Protein AF-A0A7C7FRT9-F1 (afdb_monomer)

Foldseek 3Di:
DPPVVVVVVLVVLVVLQVDQDDALVSLLVVLVLLVVLQVVDPVSVVVLCVVVVDDPVCCVVLSVPLLSSLVSLVSCVVDPVSLVVSCVVSVHDSCRSVSSSVNTPNPPPPD

Mean predicted aligned error: 8.31 Å

Structure (mmCIF, N/CA/C/O backbone):
data_AF-A0A7C7FRT9-F1
#
_entry.id   AF-A0A7C7FRT9-F1
#
loop_
_atom_site.group_PDB
_atom_site.id
_atom_site.type_symbol
_atom_site.label_atom_id
_atom_site.label_alt_id
_atom_site.label_comp_id
_atom_site.label_asym_id
_atom_site.label_entity_id
_atom_site.label_seq_id
_atom_site.pdbx_PDB_ins_code
_atom_site.Cartn_x
_atom_site.Cartn_y
_atom_site.Cartn_z
_atom_site.occupancy
_atom_site.B_iso_or_equiv
_atom_site.auth_seq_id
_atom_site.auth_comp_id
_atom_site.auth_asym_id
_atom_site.auth_atom_id
_atom_site.pdbx_PDB_model_num
ATOM 1 N N . MET A 1 1 ? 5.179 -11.745 23.164 1.00 42.16 1 MET A N 1
ATOM 2 C CA . MET A 1 1 ? 6.467 -11.043 22.959 1.00 42.16 1 MET A CA 1
ATOM 3 C C . MET A 1 1 ? 6.534 -10.299 21.618 1.00 42.16 1 MET A C 1
ATOM 5 O O . MET A 1 1 ? 7.332 -9.384 21.531 1.00 42.16 1 MET A O 1
ATOM 9 N N . LEU A 1 2 ? 5.673 -10.601 20.626 1.00 40.72 2 LEU A N 1
ATOM 10 C CA . LEU A 1 2 ? 5.608 -9.879 19.337 1.00 40.72 2 LEU A CA 1
ATOM 11 C C . LEU A 1 2 ? 4.631 -8.679 19.267 1.00 40.72 2 LEU A C 1
ATOM 13 O O . LEU A 1 2 ? 4.774 -7.878 18.356 1.00 40.72 2 LEU A O 1
ATOM 17 N N . CYS A 1 3 ? 3.695 -8.487 20.210 1.00 40.06 3 CYS A N 1
ATOM 18 C CA . CYS A 1 3 ? 2.806 -7.305 20.181 1.00 40.06 3 CYS A CA 1
ATOM 19 C C . CYS A 1 3 ? 3.519 -5.985 20.526 1.00 40.06 3 CYS A C 1
ATOM 21 O O . CYS A 1 3 ? 3.224 -4.963 19.928 1.00 40.06 3 CYS A O 1
ATOM 23 N N . LEU A 1 4 ? 4.514 -6.013 21.421 1.00 35.25 4 LEU A N 1
ATOM 24 C CA . LEU A 1 4 ? 5.156 -4.803 21.961 1.00 35.25 4 LEU A CA 1
ATOM 25 C C . LEU A 1 4 ? 6.032 -4.026 20.959 1.00 35.25 4 LEU A C 1
ATOM 27 O O . LEU A 1 4 ? 6.441 -2.907 21.257 1.00 35.25 4 LEU A O 1
ATOM 31 N N . GLN A 1 5 ? 6.344 -4.595 19.789 1.00 47.81 5 GLN A N 1
ATOM 32 C CA . GLN A 1 5 ? 7.060 -3.876 18.727 1.00 47.81 5 GLN A CA 1
ATOM 33 C C . GLN A 1 5 ? 6.124 -3.074 17.812 1.00 47.81 5 GLN A C 1
ATOM 35 O O . GLN A 1 5 ? 6.575 -2.090 17.230 1.00 47.81 5 GLN A O 1
ATOM 40 N N . LEU A 1 6 ? 4.840 -3.443 17.726 1.00 48.19 6 LEU A N 1
ATOM 41 C CA . LEU A 1 6 ? 3.842 -2.715 16.935 1.00 48.19 6 LEU A CA 1
ATOM 42 C C . LEU A 1 6 ? 3.430 -1.408 17.630 1.00 48.19 6 LEU A C 1
ATOM 44 O O . LEU A 1 6 ? 3.418 -0.365 16.983 1.00 48.19 6 LEU A O 1
ATOM 48 N N . ASP A 1 7 ? 3.265 -1.417 18.960 1.00 49.03 7 ASP A N 1
ATOM 49 C CA . ASP A 1 7 ? 2.915 -0.218 19.744 1.00 49.03 7 ASP A CA 1
ATOM 50 C C . ASP A 1 7 ? 3.959 0.913 19.622 1.00 49.03 7 ASP A C 1
ATOM 52 O O . ASP A 1 7 ? 3.624 2.101 19.596 1.00 49.03 7 ASP A O 1
ATOM 56 N N . PHE A 1 8 ? 5.248 0.558 19.534 1.00 49.25 8 PHE A N 1
ATOM 57 C CA . PHE A 1 8 ? 6.336 1.537 19.428 1.00 49.25 8 PHE A CA 1
ATOM 58 C C . PHE A 1 8 ? 6.363 2.230 18.059 1.00 49.25 8 PHE A C 1
ATOM 60 O O . PHE A 1 8 ? 6.662 3.421 17.976 1.00 49.25 8 PHE A O 1
ATOM 67 N N . PHE A 1 9 ? 6.007 1.508 16.994 1.00 52.22 9 PHE A N 1
ATOM 68 C CA . PHE A 1 9 ? 5.828 2.097 15.668 1.00 52.22 9 PHE A CA 1
ATOM 69 C C . PHE A 1 9 ? 4.543 2.934 15.609 1.00 52.22 9 PHE A C 1
ATOM 71 O O . PHE A 1 9 ? 4.581 4.054 15.106 1.00 52.22 9 PHE A O 1
ATOM 78 N N . GLN A 1 10 ? 3.449 2.481 16.232 1.00 54.41 10 GLN A N 1
ATOM 79 C CA . GLN A 1 10 ? 2.177 3.217 16.320 1.00 54.41 10 GLN A CA 1
ATOM 80 C C . GLN A 1 10 ? 2.323 4.614 16.952 1.00 54.41 10 GLN A C 1
ATOM 82 O O . GLN A 1 10 ? 1.711 5.581 16.493 1.00 54.41 10 GLN A O 1
ATOM 87 N N . GLY A 1 11 ? 3.194 4.757 17.958 1.00 46.94 11 GLY A N 1
ATOM 88 C CA . GLY A 1 11 ? 3.517 6.056 18.565 1.00 46.94 11 GLY A CA 1
ATOM 89 C C . GLY A 1 11 ? 4.268 7.028 17.640 1.00 46.94 11 GLY A C 1
ATOM 90 O O . GLY A 1 11 ? 4.176 8.244 17.819 1.00 46.94 11 GLY A O 1
ATOM 91 N N . LEU A 1 12 ? 4.988 6.514 16.639 1.00 52.62 12 LEU A N 1
ATOM 92 C CA . LEU A 1 12 ? 5.672 7.299 15.605 1.00 52.62 12 LEU A CA 1
ATOM 93 C C . LEU A 1 12 ? 4.710 7.633 14.447 1.00 52.62 12 LEU A C 1
ATOM 95 O O . LEU A 1 12 ? 4.707 8.768 13.969 1.00 52.62 12 LEU A O 1
ATOM 99 N N . ILE A 1 13 ? 3.818 6.696 14.107 1.00 51.72 13 ILE A N 1
ATOM 100 C CA . ILE A 1 13 ? 2.728 6.839 13.125 1.00 51.72 13 ILE A CA 1
ATOM 101 C C . ILE A 1 13 ? 1.780 7.986 13.521 1.00 51.72 13 ILE A C 1
ATOM 103 O O . ILE A 1 13 ? 1.534 8.882 12.717 1.00 51.72 13 ILE A O 1
ATOM 107 N N . SER A 1 14 ? 1.361 8.067 14.792 1.00 48.59 14 SER A N 1
ATOM 108 C CA . SER A 1 14 ? 0.459 9.124 15.303 1.00 48.59 14 SER A CA 1
ATOM 109 C C . SER A 1 14 ? 1.003 10.561 15.146 1.00 48.59 14 SER A C 1
ATOM 111 O O . SER A 1 14 ? 0.244 11.531 15.171 1.00 48.59 14 SER A O 1
ATOM 113 N N . ARG A 1 15 ? 2.320 10.729 14.946 1.00 52.22 15 ARG A N 1
ATOM 114 C CA . ARG A 1 15 ? 2.939 12.033 14.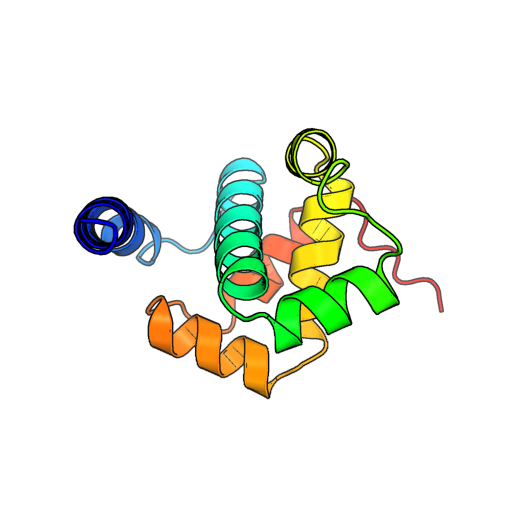649 1.00 52.22 15 ARG A CA 1
ATOM 115 C C . ARG 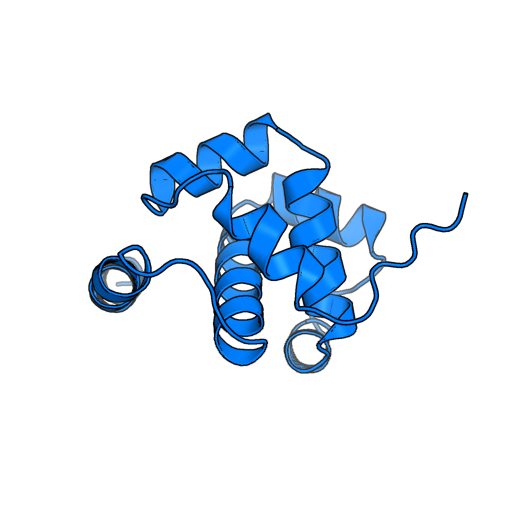A 1 15 ? 2.987 12.373 13.158 1.00 52.22 15 ARG A C 1
ATOM 117 O O . ARG A 1 15 ? 3.042 13.558 12.839 1.00 52.22 15 ARG A O 1
ATOM 124 N N . MET A 1 16 ? 2.968 11.383 12.266 1.00 51.59 16 MET A N 1
ATOM 125 C CA . MET A 1 16 ? 3.016 11.599 10.813 1.00 51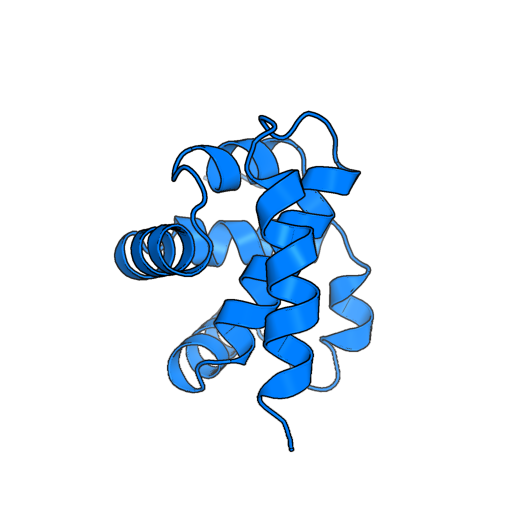.59 16 MET A CA 1
ATOM 126 C C . MET A 1 16 ? 1.618 11.805 10.210 1.00 51.59 16 MET A C 1
ATOM 128 O O . MET A 1 16 ? 1.479 12.574 9.263 1.00 51.59 16 MET A O 1
ATOM 132 N N . THR A 1 17 ? 0.564 11.241 10.813 1.00 56.22 17 THR A N 1
ATOM 133 C CA . THR A 1 17 ? -0.828 11.355 10.322 1.00 56.22 17 THR A CA 1
ATOM 134 C C . THR A 1 17 ? -1.453 12.753 10.443 1.00 56.22 17 THR A C 1
ATOM 136 O O . THR A 1 17 ? -2.535 12.996 9.916 1.00 56.22 17 THR A O 1
ATOM 139 N N . GLN A 1 18 ? -0.780 13.704 11.102 1.00 56.06 18 GLN A N 1
ATOM 140 C CA . GLN A 1 18 ? -1.225 15.103 11.212 1.00 56.06 18 GLN A CA 1
ATOM 141 C C . GLN A 1 18 ? -0.709 16.000 10.066 1.00 56.06 18 GLN A C 1
ATOM 143 O O . GLN A 1 18 ? -1.043 17.185 10.011 1.00 56.06 18 GLN A O 1
ATOM 148 N N . GLY A 1 19 ? 0.116 15.468 9.156 1.00 56.72 19 GLY A N 1
ATOM 149 C CA . GLY A 1 19 ? 0.660 16.194 8.011 1.00 56.72 19 GLY A CA 1
ATOM 150 C C . GLY A 1 19 ? 0.150 15.627 6.691 1.00 56.72 19 GLY A C 1
ATOM 151 O O . GLY A 1 19 ? 0.326 14.452 6.412 1.00 56.72 19 GLY A O 1
ATOM 152 N N . SER A 1 20 ? -0.456 16.473 5.856 1.00 68.62 20 SER A N 1
ATOM 153 C CA . SER A 1 20 ? -0.699 16.155 4.441 1.00 68.62 20 SER A CA 1
ATOM 154 C C . SER A 1 20 ? 0.631 15.757 3.787 1.00 68.62 20 SER A C 1
ATOM 156 O O . SER A 1 20 ? 1.559 16.557 3.889 1.00 68.62 20 SER A O 1
ATOM 158 N N . ILE A 1 21 ? 0.732 14.569 3.171 1.00 80.06 21 ILE A N 1
ATOM 159 C CA . ILE A 1 21 ? 1.959 14.065 2.516 1.00 80.06 21 ILE A CA 1
ATOM 160 C C . ILE A 1 21 ? 2.459 15.110 1.500 1.00 80.06 21 ILE A C 1
ATOM 162 O O . ILE A 1 21 ? 1.718 15.493 0.590 1.00 80.06 21 ILE A O 1
ATOM 166 N N . LYS A 1 22 ? 3.710 15.580 1.630 1.00 81.56 22 LYS A N 1
ATOM 167 C CA . LYS A 1 22 ? 4.258 16.682 0.800 1.00 81.56 22 LYS A CA 1
ATOM 168 C C . LYS A 1 22 ? 5.410 16.293 -0.116 1.00 81.56 22 LYS A C 1
ATOM 170 O O . LYS A 1 22 ? 5.760 17.079 -0.996 1.00 81.56 22 LYS A O 1
ATOM 175 N N . ASN A 1 23 ? 6.042 15.145 0.101 1.00 85.69 23 ASN A N 1
ATOM 176 C CA . ASN A 1 23 ? 7.236 14.727 -0.633 1.00 85.69 23 ASN A CA 1
ATOM 177 C C . ASN A 1 23 ? 7.256 13.208 -0.888 1.00 85.69 23 ASN A C 1
ATOM 179 O O . ASN A 1 23 ? 6.457 12.460 -0.327 1.00 85.69 23 ASN A O 1
ATOM 183 N N . SER A 1 24 ? 8.162 12.769 -1.771 1.00 84.50 24 SER A N 1
ATOM 184 C CA . SER A 1 24 ? 8.336 11.351 -2.130 1.00 84.50 24 SER A CA 1
ATOM 185 C C . SER A 1 24 ? 8.727 10.497 -0.927 1.00 84.50 24 SER A C 1
ATOM 187 O O . SER A 1 24 ? 8.261 9.374 -0.826 1.00 84.50 24 SER A O 1
ATOM 189 N N . ASP A 1 25 ? 9.531 11.016 0.001 1.00 85.69 25 ASP A N 1
ATOM 190 C CA . ASP A 1 25 ? 10.035 10.237 1.139 1.00 85.69 25 ASP A CA 1
ATOM 191 C C . ASP A 1 25 ? 8.900 9.879 2.124 1.00 85.69 25 ASP A C 1
ATOM 193 O O . ASP A 1 25 ? 8.804 8.752 2.615 1.00 85.69 25 ASP A O 1
ATOM 197 N N . GLU A 1 26 ? 7.979 10.816 2.367 1.00 85.62 26 GLU A N 1
ATOM 198 C CA . GLU A 1 26 ? 6.746 10.585 3.132 1.00 85.62 26 GLU A CA 1
ATOM 199 C C . GLU A 1 26 ? 5.807 9.611 2.404 1.00 85.62 26 GLU A C 1
ATOM 201 O O . GLU A 1 26 ? 5.208 8.739 3.032 1.00 85.62 26 GLU A O 1
ATOM 206 N N . ALA A 1 27 ? 5.716 9.710 1.075 1.00 88.44 27 ALA A N 1
ATOM 207 C CA . ALA A 1 27 ? 4.933 8.778 0.268 1.00 88.44 27 ALA A CA 1
ATOM 208 C C . ALA A 1 27 ? 5.515 7.351 0.287 1.00 88.44 27 ALA A C 1
ATOM 210 O O . ALA A 1 27 ? 4.762 6.383 0.374 1.00 88.44 27 ALA A O 1
ATOM 211 N N . GLU A 1 28 ? 6.843 7.217 0.252 1.00 88.25 28 GLU A N 1
ATOM 212 C CA . GLU A 1 28 ? 7.557 5.942 0.397 1.00 88.25 28 GLU A CA 1
ATOM 213 C C . GLU A 1 28 ? 7.300 5.334 1.777 1.00 88.25 28 GLU A C 1
ATOM 215 O O . GLU A 1 28 ? 7.002 4.146 1.887 1.00 88.25 28 GLU A O 1
ATOM 220 N N . THR A 1 29 ? 7.336 6.161 2.823 1.00 87.88 29 THR A N 1
ATOM 221 C CA . THR A 1 29 ? 7.039 5.729 4.194 1.00 87.88 29 THR A CA 1
ATOM 222 C C . THR A 1 29 ? 5.611 5.197 4.309 1.00 87.88 29 THR A C 1
ATOM 224 O O . THR A 1 29 ? 5.416 4.089 4.806 1.00 87.88 29 THR A O 1
ATOM 227 N N . LEU A 1 30 ? 4.622 5.923 3.773 1.00 88.62 30 LEU A N 1
ATOM 228 C CA . LEU A 1 30 ? 3.233 5.462 3.767 1.00 88.62 30 LEU A CA 1
ATOM 229 C C . LEU A 1 30 ? 3.076 4.148 2.987 1.00 88.62 30 LEU A C 1
ATOM 231 O O . LEU A 1 30 ? 2.398 3.232 3.441 1.00 88.62 30 LEU A O 1
ATOM 235 N N . ALA A 1 31 ? 3.728 4.016 1.832 1.00 89.31 31 ALA A N 1
ATOM 236 C CA . ALA A 1 31 ? 3.680 2.784 1.050 1.00 89.31 31 ALA A CA 1
ATOM 237 C C . ALA A 1 31 ? 4.261 1.577 1.810 1.00 89.31 31 ALA A C 1
ATOM 239 O O . ALA A 1 31 ? 3.734 0.470 1.704 1.00 89.31 31 ALA A O 1
ATOM 240 N N . LEU A 1 32 ? 5.310 1.777 2.614 1.00 88.25 32 LEU A N 1
ATOM 241 C CA . LEU A 1 32 ? 5.871 0.734 3.479 1.00 88.25 32 LEU A CA 1
ATOM 242 C C . LEU A 1 32 ? 4.926 0.341 4.624 1.00 88.25 32 LEU A C 1
ATOM 244 O O . LEU A 1 32 ? 4.913 -0.822 5.033 1.00 88.25 32 LEU A O 1
ATOM 248 N N . GLU A 1 33 ? 4.138 1.280 5.145 1.00 88.06 33 GLU A N 1
ATOM 249 C CA . GLU A 1 33 ? 3.097 0.993 6.140 1.00 88.06 33 GLU A CA 1
ATOM 250 C C . GLU A 1 33 ? 1.961 0.172 5.528 1.00 88.06 33 GLU A C 1
ATOM 252 O O . GLU A 1 33 ? 1.568 -0.853 6.086 1.00 88.06 33 GLU A O 1
ATOM 257 N N . VAL A 1 34 ? 1.503 0.558 4.335 1.00 89.88 34 VAL A N 1
ATOM 258 C CA . VAL A 1 34 ? 0.514 -0.211 3.569 1.00 89.88 34 VAL A CA 1
ATOM 259 C C . VAL A 1 34 ? 1.034 -1.614 3.272 1.00 89.88 34 VAL A C 1
ATOM 261 O O . VAL A 1 34 ? 0.310 -2.594 3.431 1.00 89.88 34 VAL A O 1
ATOM 264 N N . LEU A 1 35 ? 2.306 -1.744 2.894 1.00 88.19 35 LEU A N 1
ATOM 265 C CA . LEU A 1 35 ? 2.915 -3.048 2.662 1.00 88.19 35 LEU A CA 1
ATOM 266 C C . LEU A 1 35 ? 2.894 -3.916 3.925 1.00 88.19 35 LEU A C 1
ATOM 268 O O . LEU A 1 35 ? 2.582 -5.100 3.843 1.00 88.19 35 LEU A O 1
ATOM 272 N N . GLN A 1 36 ? 3.204 -3.349 5.091 1.00 87.69 36 GLN A N 1
ATOM 273 C CA . GLN A 1 36 ? 3.116 -4.080 6.357 1.00 87.69 36 GLN A CA 1
ATOM 274 C C . GLN A 1 36 ? 1.688 -4.540 6.651 1.00 87.69 36 GLN A C 1
ATOM 276 O O . GLN A 1 36 ? 1.513 -5.691 7.040 1.00 87.69 36 GLN A O 1
ATOM 281 N N . PHE A 1 37 ? 0.685 -3.694 6.411 1.00 89.19 37 PHE A N 1
ATOM 282 C CA . PHE A 1 37 ? -0.725 -4.064 6.549 1.00 89.19 37 PHE A CA 1
ATOM 283 C C . PHE A 1 37 ? -1.101 -5.244 5.640 1.00 89.19 37 PHE A C 1
ATOM 285 O O . PHE A 1 37 ? -1.706 -6.214 6.090 1.00 89.19 37 PHE A O 1
ATOM 292 N N . VAL A 1 38 ? -0.666 -5.213 4.376 1.00 88.75 38 VAL A N 1
ATOM 293 C CA . VAL A 1 38 ? -0.886 -6.309 3.419 1.00 88.75 38 VAL A CA 1
ATOM 294 C C . VAL A 1 38 ? -0.172 -7.591 3.849 1.00 88.75 38 VAL A C 1
ATOM 296 O O . VAL A 1 38 ? -0.724 -8.676 3.705 1.00 88.75 38 VAL A O 1
ATOM 299 N N . LEU A 1 39 ? 1.048 -7.487 4.380 1.00 87.06 39 LEU A N 1
ATOM 300 C CA . LEU A 1 39 ? 1.833 -8.635 4.843 1.00 87.06 39 LEU A CA 1
ATOM 301 C C . LEU A 1 39 ? 1.362 -9.197 6.190 1.00 87.06 39 LEU A C 1
ATOM 303 O O . LEU A 1 39 ? 1.693 -10.339 6.507 1.00 87.06 39 LEU A O 1
ATOM 307 N N . ALA A 1 40 ? 0.624 -8.418 6.980 1.00 87.31 40 ALA A N 1
ATOM 308 C CA . ALA A 1 40 ? 0.058 -8.854 8.252 1.00 87.31 40 ALA A CA 1
ATOM 309 C C . ALA A 1 40 ? -1.172 -9.762 8.074 1.00 87.31 40 ALA A C 1
ATOM 311 O O . ALA A 1 40 ? -1.485 -10.544 8.971 1.00 87.31 40 ALA A O 1
ATOM 312 N N . ASP A 1 41 ? -1.851 -9.681 6.926 1.00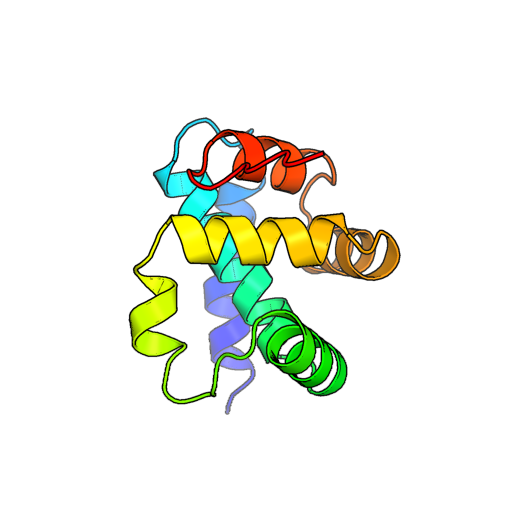 86.94 41 ASP A N 1
ATOM 313 C CA . ASP A 1 41 ? -3.031 -10.479 6.594 1.00 86.94 41 ASP A CA 1
ATOM 314 C C . ASP A 1 41 ? -2.689 -11.498 5.492 1.00 86.94 41 ASP A C 1
ATOM 316 O O . ASP A 1 41 ? -2.435 -11.134 4.345 1.00 86.94 41 ASP A O 1
ATOM 320 N N . GLU A 1 42 ? -2.699 -12.794 5.824 1.00 86.81 42 GLU A N 1
ATOM 321 C CA . GLU A 1 42 ? -2.350 -13.877 4.887 1.00 86.81 42 GLU A CA 1
ATOM 322 C C . GLU A 1 42 ? -3.217 -13.869 3.612 1.00 86.81 42 GLU A C 1
ATOM 324 O O . GLU A 1 42 ? -2.753 -14.252 2.533 1.00 86.81 42 GLU A O 1
ATOM 329 N N . VAL A 1 43 ? -4.467 -13.397 3.702 1.00 89.00 43 VAL A N 1
ATOM 330 C CA . VAL A 1 43 ? -5.379 -13.303 2.555 1.00 89.00 43 VAL A CA 1
ATOM 331 C C . VAL A 1 43 ? -4.964 -12.156 1.637 1.00 89.00 43 VAL A C 1
ATOM 333 O O . VAL A 1 43 ? -4.918 -12.330 0.413 1.00 89.00 43 VAL A O 1
ATOM 336 N N . LEU A 1 44 ? -4.640 -10.991 2.205 1.00 88.38 44 LEU A N 1
ATOM 337 C CA . LEU A 1 44 ? -4.152 -9.846 1.431 1.00 88.38 44 LEU A CA 1
ATOM 338 C C . LEU A 1 44 ? -2.783 -10.134 0.826 1.00 88.38 44 LEU A C 1
ATOM 340 O O . LEU A 1 44 ? -2.591 -9.888 -0.364 1.00 88.38 44 LEU A O 1
ATOM 344 N N . GLN A 1 45 ? -1.876 -10.732 1.597 1.00 88.62 45 GLN A N 1
ATOM 345 C CA . GLN A 1 45 ? -0.568 -11.168 1.127 1.00 88.62 45 GLN A CA 1
ATOM 346 C C . GLN A 1 45 ? -0.697 -12.113 -0.073 1.00 88.62 45 GLN A C 1
ATOM 348 O O . GLN A 1 45 ? -0.073 -11.881 -1.111 1.00 88.62 45 GLN A O 1
ATOM 353 N N . GLY A 1 46 ? -1.540 -13.147 0.032 1.00 88.75 46 GLY A N 1
ATOM 354 C CA . GLY A 1 46 ? -1.771 -14.096 -1.057 1.00 88.75 46 GLY A CA 1
ATOM 355 C C . GLY A 1 46 ? -2.329 -13.430 -2.319 1.00 88.75 46 GLY A C 1
ATOM 356 O O . GLY A 1 46 ? -1.873 -13.721 -3.429 1.00 88.75 46 GLY A O 1
ATOM 357 N N . ARG A 1 47 ? -3.272 -12.489 -2.170 1.00 88.94 47 ARG A N 1
ATOM 358 C CA . ARG A 1 47 ? -3.813 -11.697 -3.291 1.00 88.94 47 ARG A CA 1
ATOM 359 C C . ARG A 1 47 ? -2.747 -10.804 -3.919 1.00 88.94 47 ARG A C 1
ATOM 361 O O . ARG A 1 47 ? -2.613 -10.795 -5.140 1.00 88.94 47 ARG A O 1
ATOM 368 N N . PHE A 1 48 ? -1.977 -10.091 -3.105 1.00 87.25 48 PHE A N 1
ATOM 369 C CA . PHE A 1 48 ? -0.926 -9.195 -3.571 1.00 87.25 48 PHE A CA 1
ATOM 370 C C . PHE A 1 48 ? 0.147 -9.953 -4.355 1.00 87.25 48 PHE A C 1
ATOM 372 O O . PHE A 1 48 ? 0.488 -9.555 -5.467 1.00 87.25 48 PHE A O 1
ATOM 379 N N . MET A 1 49 ? 0.612 -11.096 -3.843 1.00 86.94 49 MET A N 1
ATOM 380 C CA . MET A 1 49 ? 1.559 -11.967 -4.550 1.00 86.94 49 MET A CA 1
ATOM 381 C C . MET A 1 49 ? 0.970 -12.540 -5.845 1.00 86.94 49 MET A C 1
ATOM 383 O O . MET A 1 49 ? 1.675 -12.645 -6.843 1.00 86.94 49 MET A O 1
ATOM 387 N N . SER A 1 50 ? -0.326 -12.866 -5.862 1.00 88.44 50 SER A N 1
ATOM 388 C CA . SER A 1 50 ? -0.999 -13.362 -7.072 1.00 88.44 50 SER A CA 1
ATOM 389 C C . SER A 1 50 ? -1.097 -12.302 -8.174 1.00 88.44 50 SER A C 1
ATOM 391 O O . SER A 1 50 ? -1.055 -12.645 -9.352 1.00 88.44 50 SER A O 1
ATOM 393 N N . ILE A 1 51 ? -1.230 -11.025 -7.804 1.00 84.88 51 ILE A N 1
ATOM 394 C CA . ILE A 1 51 ? -1.339 -9.904 -8.749 1.00 84.88 51 ILE A CA 1
ATOM 395 C C . ILE A 1 51 ? 0.044 -9.437 -9.215 1.00 84.88 51 ILE A C 1
ATOM 397 O O . ILE A 1 51 ? 0.244 -9.193 -10.401 1.00 84.88 51 ILE A O 1
ATOM 401 N N . THR A 1 52 ? 0.993 -9.304 -8.289 1.00 82.75 52 THR A N 1
ATOM 402 C CA . THR A 1 52 ? 2.326 -8.743 -8.566 1.00 82.75 52 THR A CA 1
ATOM 403 C C . THR A 1 52 ? 3.338 -9.782 -9.044 1.00 82.75 52 THR A C 1
ATOM 405 O O . THR A 1 52 ? 4.332 -9.422 -9.667 1.00 82.75 52 THR A O 1
ATOM 408 N N . GLY A 1 53 ? 3.108 -11.068 -8.759 1.00 83.62 53 GLY A N 1
ATOM 409 C CA . GLY A 1 53 ? 4.011 -12.165 -9.110 1.00 83.62 53 GLY A CA 1
ATOM 410 C C . GLY A 1 53 ? 5.282 -12.252 -8.257 1.00 83.62 53 GLY A C 1
ATOM 411 O O . GLY A 1 53 ? 6.146 -13.076 -8.553 1.00 83.62 53 GLY A O 1
ATOM 412 N N . ILE A 1 54 ? 5.416 -11.428 -7.215 1.00 81.62 54 ILE A N 1
ATOM 413 C CA . ILE A 1 54 ? 6.597 -11.401 -6.341 1.00 81.62 54 ILE A CA 1
ATOM 414 C C . ILE A 1 54 ? 6.565 -12.529 -5.305 1.00 81.62 54 ILE A C 1
ATOM 416 O O . ILE A 1 54 ? 5.500 -12.965 -4.855 1.00 81.62 54 ILE A O 1
ATOM 420 N N . THR A 1 55 ? 7.743 -12.954 -4.852 1.00 78.19 55 THR A N 1
ATOM 421 C CA . THR A 1 55 ? 7.883 -13.943 -3.777 1.00 78.19 55 THR A CA 1
ATOM 422 C C . THR A 1 55 ? 8.316 -13.296 -2.453 1.00 78.19 55 THR A C 1
ATOM 424 O O . THR A 1 55 ? 8.874 -12.197 -2.462 1.00 78.19 55 THR A O 1
ATOM 427 N N . PRO A 1 56 ? 8.148 -13.976 -1.294 1.00 75.75 56 PRO A N 1
ATOM 428 C CA . PRO A 1 56 ? 8.634 -13.516 0.014 1.00 75.75 56 PRO A CA 1
ATOM 429 C C . PRO A 1 56 ? 10.115 -13.104 0.018 1.00 75.75 56 PRO A C 1
ATOM 431 O O . PRO A 1 56 ? 10.533 -12.243 0.791 1.00 75.75 56 PRO A O 1
ATOM 434 N N . THR A 1 57 ? 10.920 -13.725 -0.846 1.00 77.06 57 THR A N 1
ATOM 435 C CA . THR A 1 57 ? 12.352 -13.450 -0.981 1.00 77.06 57 THR A CA 1
ATOM 436 C C . THR A 1 57 ? 12.623 -12.116 -1.677 1.00 77.06 57 THR A C 1
ATOM 438 O O . THR A 1 57 ? 13.587 -11.441 -1.312 1.00 77.06 57 THR A O 1
ATOM 441 N N . ASP A 1 58 ? 11.746 -11.707 -2.594 1.00 79.44 58 ASP A N 1
ATOM 442 C CA . ASP A 1 58 ? 11.905 -10.500 -3.408 1.00 79.44 58 ASP A CA 1
ATOM 443 C C . ASP A 1 58 ? 11.504 -9.231 -2.650 1.00 79.44 58 ASP A C 1
ATOM 445 O O . ASP A 1 58 ? 12.037 -8.163 -2.937 1.00 79.44 58 ASP A O 1
ATOM 449 N N . PHE A 1 59 ? 10.646 -9.333 -1.622 1.00 79.38 59 PHE A N 1
ATOM 450 C CA . PHE A 1 59 ? 10.186 -8.167 -0.852 1.00 79.38 59 PHE A CA 1
ATOM 451 C C . PHE A 1 59 ? 11.339 -7.324 -0.318 1.00 79.38 59 PHE A C 1
ATOM 453 O O . PHE A 1 59 ? 11.293 -6.107 -0.433 1.00 79.38 59 PHE A O 1
ATOM 460 N N . ARG A 1 60 ? 12.395 -7.943 0.230 1.00 78.31 60 ARG A N 1
ATOM 461 C CA . ARG A 1 60 ? 13.536 -7.193 0.788 1.00 78.31 60 ARG A CA 1
ATOM 462 C C . ARG A 1 60 ? 14.224 -6.299 -0.235 1.00 78.31 60 ARG A C 1
ATOM 464 O O . ARG A 1 60 ? 14.764 -5.275 0.155 1.00 78.31 60 ARG A O 1
ATOM 471 N N . GLN A 1 61 ? 14.237 -6.695 -1.501 1.00 81.31 61 GLN A N 1
ATOM 472 C CA . GLN A 1 61 ? 14.794 -5.871 -2.563 1.00 81.31 61 GLN A CA 1
ATOM 473 C C . GLN A 1 61 ? 13.736 -4.898 -3.094 1.00 81.31 61 GLN A C 1
ATOM 475 O O . GLN A 1 61 ? 14.010 -3.708 -3.215 1.00 81.31 61 GLN A O 1
ATOM 480 N N . ALA A 1 62 ? 12.514 -5.386 -3.306 1.00 81.00 62 ALA A N 1
ATOM 481 C CA . ALA A 1 62 ? 11.403 -4.623 -3.854 1.00 81.00 62 ALA A CA 1
ATOM 482 C C . ALA A 1 62 ? 11.000 -3.426 -2.974 1.00 81.00 62 ALA A C 1
ATOM 484 O O . ALA A 1 62 ? 10.671 -2.371 -3.499 1.00 81.00 62 ALA A O 1
ATOM 485 N N . VAL A 1 63 ? 11.104 -3.518 -1.640 1.00 84.19 63 VAL A N 1
ATOM 486 C CA . VAL A 1 63 ? 10.821 -2.380 -0.738 1.00 84.19 63 VAL A CA 1
ATOM 487 C C . VAL A 1 63 ? 11.748 -1.179 -0.939 1.00 84.19 63 VAL A C 1
ATOM 489 O O . VAL A 1 63 ? 11.414 -0.080 -0.505 1.00 84.19 63 VAL A O 1
ATOM 492 N N . HIS A 1 64 ? 12.906 -1.369 -1.575 1.00 83.31 64 HIS A N 1
ATOM 493 C CA . HIS A 1 64 ? 13.816 -0.278 -1.928 1.00 83.31 64 HIS A CA 1
ATOM 494 C C . HIS A 1 64 ? 13.493 0.347 -3.293 1.00 83.31 64 HIS A C 1
ATOM 496 O O . HIS A 1 64 ? 14.084 1.364 -3.660 1.00 83.31 64 HIS A O 1
ATOM 502 N N . GLU A 1 65 ? 12.568 -0.240 -4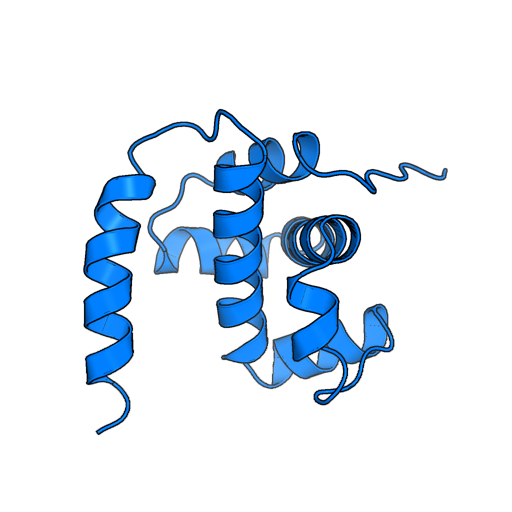.051 1.00 85.88 65 GLU A N 1
ATOM 503 C CA . GLU A 1 65 ? 12.179 0.222 -5.375 1.00 85.88 65 GLU A CA 1
ATOM 504 C C . GLU A 1 65 ? 10.936 1.114 -5.277 1.00 85.88 65 GLU A C 1
ATOM 506 O O . GLU A 1 65 ? 9.840 0.679 -4.926 1.00 85.88 65 GLU A O 1
ATOM 511 N N . LYS A 1 66 ? 11.086 2.396 -5.627 1.00 86.50 66 LYS A N 1
ATOM 512 C CA . LYS A 1 66 ? 9.983 3.372 -5.554 1.00 86.50 66 LYS A CA 1
ATOM 513 C C . LYS A 1 66 ? 8.795 2.998 -6.445 1.00 86.50 66 LYS A C 1
ATOM 515 O O . LYS A 1 66 ? 7.654 3.292 -6.103 1.00 86.50 66 LYS A O 1
ATOM 520 N N . GLU A 1 67 ? 9.061 2.341 -7.573 1.00 84.19 67 GLU A N 1
ATOM 521 C CA . GLU A 1 67 ? 8.022 1.849 -8.485 1.00 84.19 67 GLU A CA 1
ATOM 522 C C . GLU A 1 67 ? 7.193 0.731 -7.844 1.00 84.19 67 GLU A C 1
ATOM 524 O O . GLU A 1 67 ? 5.966 0.727 -7.953 1.00 84.19 67 GLU A O 1
ATOM 529 N N . PHE A 1 68 ? 7.841 -0.169 -7.101 1.00 86.81 68 PHE A N 1
ATOM 530 C CA . PHE A 1 68 ? 7.159 -1.210 -6.340 1.00 86.81 68 PHE A CA 1
ATOM 531 C C . PHE A 1 68 ? 6.261 -0.616 -5.251 1.00 86.81 68 PHE A C 1
ATOM 533 O O . PHE A 1 68 ? 5.100 -1.004 -5.128 1.00 86.81 68 PHE A O 1
ATOM 540 N N . LEU A 1 69 ? 6.762 0.376 -4.509 1.00 87.00 69 LEU A N 1
ATOM 541 C CA . LEU A 1 69 ? 5.983 1.104 -3.503 1.00 87.00 69 LEU A CA 1
ATOM 542 C C . LEU A 1 69 ? 4.761 1.812 -4.117 1.00 87.00 69 LEU A C 1
ATOM 544 O O . LEU A 1 69 ? 3.681 1.810 -3.524 1.00 87.00 69 LEU A O 1
ATOM 548 N N . GLY A 1 70 ? 4.890 2.340 -5.338 1.00 88.25 70 GLY A N 1
ATOM 549 C CA . GLY A 1 70 ? 3.757 2.837 -6.121 1.00 88.25 70 GLY A CA 1
ATOM 550 C C . GLY A 1 70 ? 2.704 1.755 -6.391 1.00 88.25 70 GLY A C 1
ATOM 551 O O . GLY A 1 70 ? 1.516 1.994 -6.182 1.00 88.25 70 GLY A O 1
ATOM 552 N N . GLY A 1 71 ? 3.134 0.550 -6.776 1.00 87.50 71 GLY A N 1
ATOM 553 C CA . GLY A 1 71 ? 2.249 -0.600 -6.997 1.00 87.50 71 GLY A CA 1
ATOM 554 C C . GLY A 1 71 ? 1.556 -1.115 -5.728 1.00 87.50 71 GLY A C 1
ATOM 555 O O . GLY A 1 71 ? 0.411 -1.562 -5.787 1.00 87.50 71 GLY A O 1
ATOM 556 N N . VAL A 1 72 ? 2.203 -1.008 -4.563 1.00 89.31 72 VAL A N 1
ATOM 557 C CA . VAL A 1 72 ? 1.578 -1.311 -3.261 1.00 89.31 72 VAL A CA 1
ATOM 558 C C . VAL A 1 72 ? 0.414 -0.357 -2.987 1.00 89.31 72 VAL A C 1
ATOM 560 O O . VAL A 1 72 ? -0.671 -0.794 -2.598 1.00 89.31 72 VAL A O 1
ATOM 563 N N . LEU A 1 73 ? 0.614 0.942 -3.226 1.00 89.75 73 LEU A N 1
ATOM 564 C CA . LEU A 1 73 ? -0.452 1.933 -3.083 1.00 89.75 73 LEU A CA 1
ATOM 565 C C . LEU A 1 73 ? -1.576 1.710 -4.105 1.00 89.75 73 LEU A C 1
ATOM 567 O O 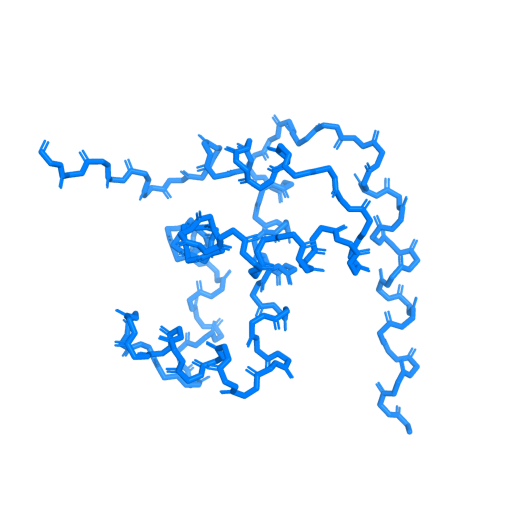. LEU A 1 73 ? -2.739 1.858 -3.745 1.00 89.75 73 LEU A O 1
ATOM 571 N N . ASP A 1 74 ? -1.266 1.300 -5.341 1.00 88.88 74 ASP A N 1
ATOM 572 C CA . ASP A 1 74 ? -2.293 0.926 -6.329 1.00 88.88 74 ASP A CA 1
ATOM 573 C C . ASP A 1 74 ? -3.120 -0.282 -5.891 1.00 88.88 74 ASP A C 1
ATOM 575 O O . ASP A 1 74 ? -4.334 -0.293 -6.082 1.00 88.88 74 ASP A O 1
ATOM 579 N N . PHE A 1 75 ? -2.489 -1.293 -5.291 1.00 89.25 75 PHE A N 1
ATOM 580 C CA . PHE A 1 75 ? -3.204 -2.454 -4.765 1.00 89.25 75 PHE A CA 1
ATOM 581 C C . PHE A 1 75 ? -4.210 -2.048 -3.683 1.00 89.25 75 PHE A C 1
ATOM 583 O O . PHE A 1 75 ? -5.354 -2.504 -3.717 1.00 89.25 75 PHE A O 1
ATOM 590 N N . LEU A 1 76 ? -3.808 -1.158 -2.768 1.00 90.62 76 LEU A N 1
ATOM 591 C CA . LEU A 1 76 ? -4.699 -0.631 -1.736 1.00 90.62 76 LEU A CA 1
ATOM 592 C C . LEU A 1 76 ? -5.825 0.217 -2.344 1.00 90.62 76 LEU A C 1
ATOM 594 O O . LEU A 1 76 ? -6.992 0.009 -2.033 1.00 90.62 76 LEU A O 1
ATOM 598 N N . LEU A 1 77 ? -5.492 1.147 -3.243 1.00 89.81 77 LEU A N 1
ATOM 599 C CA . LEU A 1 77 ? -6.469 2.023 -3.899 1.00 89.81 77 LEU A CA 1
ATOM 600 C C . LEU A 1 77 ? -7.428 1.255 -4.823 1.00 89.81 77 LEU A C 1
ATOM 602 O O . LEU A 1 77 ? -8.548 1.703 -5.058 1.00 89.81 77 LEU A O 1
ATOM 606 N N . GLY A 1 78 ? -7.016 0.091 -5.326 1.00 88.69 78 GLY A N 1
ATOM 607 C CA . GLY A 1 78 ? -7.847 -0.809 -6.120 1.00 88.69 78 GLY A CA 1
ATOM 608 C C . GLY A 1 78 ? -8.926 -1.541 -5.315 1.00 88.69 78 GLY A C 1
ATOM 609 O O . GLY A 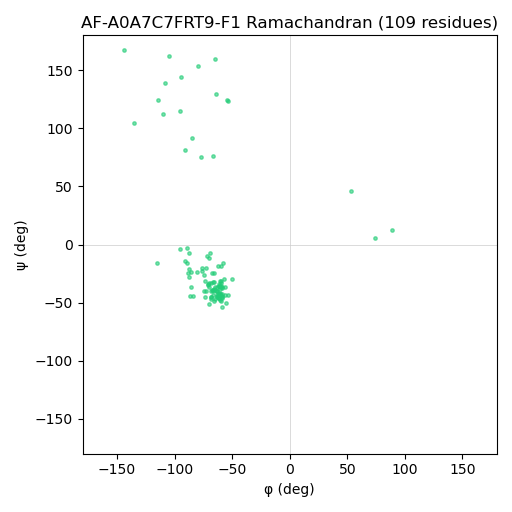1 78 ? -9.798 -2.173 -5.915 1.00 88.69 78 GLY A O 1
ATOM 610 N N . ASN A 1 79 ? -8.897 -1.472 -3.979 1.00 89.06 79 ASN A N 1
ATOM 611 C CA . ASN A 1 79 ? -9.909 -2.071 -3.119 1.00 89.06 79 ASN A CA 1
ATOM 612 C C . ASN A 1 79 ? -10.334 -1.117 -1.993 1.00 89.06 79 ASN A C 1
ATOM 614 O O . ASN A 1 79 ? -9.652 -0.963 -0.984 1.00 89.06 79 ASN A O 1
ATOM 618 N N . GLU A 1 80 ? -11.523 -0.531 -2.137 1.00 89.75 80 GLU A N 1
ATOM 619 C CA . GLU A 1 80 ? -12.070 0.428 -1.170 1.00 89.75 80 GLU A CA 1
ATOM 620 C C . GLU A 1 80 ? -12.229 -0.156 0.245 1.00 89.75 80 GLU A C 1
ATOM 622 O O . GLU A 1 80 ? -12.029 0.553 1.226 1.00 89.75 80 GLU A O 1
ATOM 627 N N . THR A 1 81 ? -12.541 -1.450 0.380 1.00 90.94 81 THR A N 1
ATOM 628 C CA . THR A 1 81 ? -12.686 -2.086 1.703 1.00 90.94 81 THR A CA 1
ATOM 629 C C . THR A 1 81 ? -11.345 -2.176 2.424 1.00 90.94 81 THR A C 1
ATOM 631 O O . THR A 1 81 ? -11.254 -1.836 3.603 1.00 90.94 81 THR A O 1
ATOM 634 N N . ASP A 1 82 ? -10.302 -2.593 1.706 1.00 90.81 82 ASP A N 1
ATOM 635 C CA . ASP A 1 82 ? -8.947 -2.706 2.243 1.00 90.81 82 ASP A CA 1
ATOM 636 C C . ASP A 1 82 ? -8.378 -1.308 2.565 1.00 90.81 82 ASP A C 1
ATOM 638 O O . ASP A 1 82 ? -7.777 -1.118 3.623 1.00 90.81 82 ASP A O 1
ATOM 642 N N . LEU A 1 83 ? -8.655 -0.310 1.712 1.00 89.94 83 LEU A N 1
ATOM 643 C CA . LEU A 1 83 ? -8.318 1.099 1.939 1.00 89.94 83 LEU A CA 1
ATOM 644 C C . LEU A 1 83 ? -8.956 1.648 3.219 1.00 89.94 83 LEU A C 1
ATOM 646 O O . LEU A 1 83 ? -8.250 2.190 4.065 1.00 89.94 83 LEU A O 1
ATOM 650 N N . LEU A 1 84 ? -10.276 1.514 3.374 1.00 90.12 84 LEU A N 1
ATOM 651 C CA . LEU A 1 84 ? -10.982 2.033 4.547 1.00 90.12 84 LEU A CA 1
ATOM 652 C C . LEU A 1 84 ? -10.523 1.341 5.832 1.00 90.12 84 LEU A C 1
ATOM 654 O O . LEU A 1 84 ? -10.324 2.016 6.838 1.00 90.12 84 LEU A O 1
ATOM 658 N N . LYS A 1 85 ? -10.290 0.024 5.783 1.00 89.88 85 LYS A N 1
ATOM 659 C CA . LYS A 1 85 ? -9.754 -0.741 6.915 1.00 89.88 85 LYS A CA 1
ATOM 660 C C . LYS A 1 85 ? -8.363 -0.243 7.318 1.00 89.88 85 LYS A C 1
ATOM 662 O O . LYS A 1 85 ? -8.128 -0.006 8.499 1.00 89.88 85 LYS A O 1
ATOM 667 N N . PHE A 1 86 ? -7.470 -0.025 6.350 1.00 88.31 86 PHE A N 1
ATOM 668 C CA . PHE A 1 86 ? -6.158 0.573 6.604 1.00 88.31 86 PHE A CA 1
ATOM 669 C C . PHE A 1 86 ? -6.291 1.976 7.214 1.00 88.31 86 PHE A C 1
ATOM 671 O O . PHE A 1 86 ? -5.685 2.268 8.240 1.00 88.31 86 PHE A O 1
ATOM 678 N N . CYS A 1 87 ? -7.122 2.839 6.633 1.00 87.88 87 CYS A N 1
ATOM 679 C CA . CYS A 1 87 ? -7.343 4.194 7.135 1.00 87.88 87 CYS A CA 1
ATOM 680 C C . CYS A 1 87 ? -7.900 4.217 8.565 1.00 87.88 87 CYS A C 1
ATOM 682 O O . CYS A 1 87 ? -7.481 5.051 9.367 1.00 87.88 87 CYS A O 1
ATOM 684 N N . GLU A 1 88 ? -8.803 3.296 8.905 1.00 87.50 88 GLU A N 1
ATOM 685 C CA . GLU A 1 88 ? -9.357 3.153 10.252 1.00 87.50 88 GLU A CA 1
ATOM 686 C C . GLU A 1 88 ? -8.301 2.667 11.256 1.00 87.50 88 GLU A C 1
ATOM 688 O O . GLU A 1 88 ? -8.146 3.255 12.328 1.00 87.50 88 GLU A O 1
ATOM 693 N N . GLU A 1 89 ? -7.534 1.636 10.896 1.00 84.94 89 GLU A N 1
ATOM 694 C CA . GLU A 1 89 ? -6.526 1.023 11.768 1.00 84.94 89 GLU A CA 1
ATOM 695 C C . GLU A 1 89 ? -5.311 1.937 12.000 1.00 84.94 89 GLU A C 1
ATOM 697 O O . GLU A 1 89 ? -4.781 2.011 13.113 1.00 84.94 89 GLU A O 1
ATOM 702 N N . TYR A 1 90 ? -4.908 2.688 10.974 1.00 83.19 90 TYR A N 1
ATOM 703 C CA . TYR A 1 90 ? -3.759 3.594 11.019 1.00 83.19 90 TYR A CA 1
ATOM 704 C C . TYR A 1 90 ? -4.149 5.043 11.350 1.00 83.19 90 TYR A C 1
ATOM 706 O O . TYR A 1 90 ? -3.271 5.886 11.527 1.00 83.19 90 TYR A O 1
ATOM 714 N N . GLN A 1 91 ? -5.449 5.339 11.484 1.00 82.88 91 GLN A N 1
ATOM 715 C CA . GLN A 1 91 ? -5.990 6.689 11.706 1.00 82.88 91 GLN A CA 1
ATOM 716 C C . GLN A 1 91 ? -5.497 7.705 10.664 1.00 82.88 91 GLN A C 1
ATOM 718 O O . GLN A 1 91 ? -5.066 8.814 10.993 1.00 82.88 91 GLN A O 1
ATOM 723 N N . ILE A 1 92 ? -5.544 7.303 9.396 1.00 82.81 92 ILE A N 1
ATOM 724 C CA . ILE A 1 92 ? -5.086 8.087 8.248 1.00 82.81 92 ILE A CA 1
ATOM 725 C C . ILE A 1 92 ? -6.297 8.554 7.448 1.00 82.81 92 ILE A C 1
ATOM 727 O O . ILE A 1 92 ? -7.244 7.799 7.236 1.00 82.81 92 ILE A O 1
ATOM 731 N N . ASP A 1 93 ? -6.259 9.799 6.975 1.00 84.62 93 ASP A N 1
ATOM 732 C CA . ASP A 1 93 ? -7.289 10.312 6.074 1.00 84.62 93 ASP A CA 1
ATOM 733 C C . ASP A 1 93 ? -7.265 9.521 4.744 1.00 84.62 93 ASP A C 1
ATOM 735 O O . ASP A 1 93 ? -6.188 9.367 4.154 1.00 84.62 93 ASP A O 1
ATOM 739 N N . PRO A 1 94 ? -8.414 9.014 4.255 1.00 84.88 94 PRO A N 1
ATOM 740 C CA . PRO A 1 94 ? -8.503 8.234 3.017 1.00 84.88 94 PRO A CA 1
ATOM 741 C C . PRO A 1 94 ? -7.990 8.958 1.767 1.00 84.88 94 PRO A C 1
ATOM 743 O O . PRO A 1 94 ? -7.687 8.309 0.764 1.00 84.88 94 PRO A O 1
ATOM 746 N N . GLU A 1 95 ? -7.820 10.280 1.806 1.0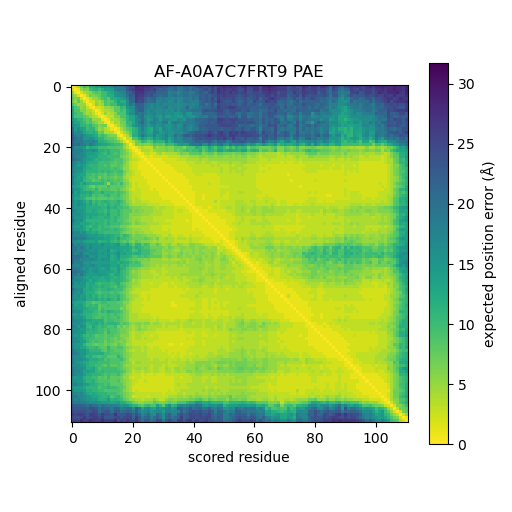0 85.44 95 GLU A N 1
ATOM 747 C CA . GLU A 1 95 ? -7.178 11.021 0.724 1.00 85.44 95 GLU A CA 1
ATOM 748 C C . GLU A 1 95 ? -5.647 10.838 0.693 1.00 85.44 95 GLU A C 1
ATOM 750 O O . GLU A 1 95 ? -5.048 10.928 -0.384 1.00 85.44 95 GLU A O 1
ATOM 755 N N . GLN A 1 96 ? -4.988 10.537 1.820 1.00 87.81 96 GLN A N 1
ATOM 756 C CA . GLN A 1 96 ? -3.518 10.456 1.907 1.00 87.81 96 GLN A CA 1
ATOM 757 C C . GLN A 1 96 ? -2.907 9.376 1.004 1.00 87.81 96 GLN A C 1
ATOM 759 O O . GLN A 1 96 ? -1.965 9.707 0.280 1.00 87.81 96 GLN A O 1
ATOM 764 N N . PRO A 1 97 ? -3.426 8.130 0.942 1.00 88.62 97 PRO A N 1
ATOM 765 C CA . PRO A 1 97 ? -2.887 7.113 0.036 1.00 88.62 97 PRO A CA 1
ATOM 766 C C . PRO A 1 97 ? -2.943 7.546 -1.434 1.00 88.62 97 PRO A C 1
ATOM 768 O O . PRO A 1 97 ? -2.000 7.319 -2.192 1.00 88.62 97 PRO A O 1
ATOM 771 N N . SER A 1 98 ? -4.001 8.265 -1.828 1.00 88.12 98 SER A N 1
ATOM 772 C CA . SER A 1 98 ? -4.140 8.816 -3.183 1.00 88.12 98 SER A CA 1
ATOM 773 C C . SER A 1 98 ? -3.159 9.964 -3.471 1.00 88.12 98 SER A C 1
ATOM 775 O O . SER A 1 98 ? -2.702 10.143 -4.603 1.00 88.12 98 SER A O 1
ATOM 777 N N . ILE A 1 99 ? -2.818 10.771 -2.461 1.00 88.06 99 ILE A N 1
ATOM 778 C CA . ILE A 1 99 ? -1.801 11.826 -2.559 1.00 88.06 99 ILE A CA 1
ATOM 779 C C . ILE A 1 99 ? -0.417 11.190 -2.684 1.00 88.06 99 ILE A C 1
ATOM 781 O O . ILE A 1 99 ? 0.304 11.495 -3.633 1.00 88.06 99 ILE A O 1
ATOM 785 N N . ALA A 1 100 ? -0.080 10.263 -1.787 1.00 88.38 100 ALA A N 1
ATOM 786 C CA . ALA A 1 100 ? 1.188 9.543 -1.799 1.00 88.38 100 ALA A CA 1
ATOM 787 C C . ALA A 1 100 ? 1.420 8.836 -3.139 1.00 88.38 100 ALA A C 1
ATOM 789 O O . ALA A 1 100 ? 2.488 8.961 -3.735 1.00 88.38 100 ALA A O 1
ATOM 790 N N . ARG A 1 101 ? 0.384 8.189 -3.687 1.00 88.00 101 ARG A N 1
ATOM 791 C CA . ARG A 1 101 ? 0.476 7.497 -4.974 1.00 88.00 101 ARG A CA 1
ATOM 792 C C . ARG A 1 101 ? 0.888 8.411 -6.127 1.00 88.00 101 ARG A C 1
ATOM 794 O O . ARG A 1 101 ? 1.640 7.979 -7.001 1.00 88.00 101 ARG A O 1
ATOM 801 N N . ARG A 1 102 ? 0.413 9.661 -6.124 1.00 86.69 102 ARG A N 1
ATOM 802 C CA . ARG A 1 102 ? 0.746 10.683 -7.133 1.00 86.69 102 ARG A CA 1
ATOM 803 C C . ARG A 1 102 ? 2.172 11.218 -7.004 1.00 86.69 102 ARG A C 1
ATOM 805 O O . ARG A 1 102 ? 2.681 11.793 -7.962 1.00 86.69 102 ARG A O 1
ATOM 812 N N . LEU A 1 103 ? 2.797 11.053 -5.841 1.00 86.38 103 LEU A N 1
ATOM 813 C CA . LEU A 1 103 ? 4.171 11.480 -5.579 1.00 86.38 103 LEU A CA 1
ATOM 814 C C . LEU A 1 103 ? 5.203 10.398 -5.929 1.00 86.38 103 LEU A C 1
ATOM 816 O O . LEU A 1 103 ? 6.379 10.728 -6.072 1.00 86.38 103 LEU A O 1
ATOM 820 N N . LEU A 1 104 ? 4.779 9.138 -6.097 1.00 84.44 104 LEU A N 1
ATOM 821 C CA . LEU A 1 104 ? 5.660 8.022 -6.446 1.00 84.44 104 LEU A CA 1
ATOM 822 C C . LEU A 1 104 ? 5.730 7.752 -7.962 1.00 84.44 104 LEU A C 1
ATOM 824 O O . LEU A 1 104 ? 4.721 7.864 -8.669 1.00 84.44 104 LEU A O 1
ATOM 828 N N . PRO A 1 105 ? 6.911 7.349 -8.475 1.00 75.31 105 PRO A N 1
ATOM 829 C CA . PRO A 1 105 ? 7.073 6.913 -9.858 1.00 75.31 105 PRO A CA 1
ATOM 830 C C . PRO A 1 105 ? 6.292 5.619 -10.133 1.00 75.31 105 PRO A C 1
ATOM 832 O O . PRO A 1 105 ? 5.924 4.881 -9.223 1.00 75.31 105 PRO A O 1
ATOM 835 N N . GLY A 1 106 ? 6.007 5.352 -11.408 1.00 64.56 106 GLY A N 1
ATOM 836 C CA . GLY A 1 106 ? 5.265 4.158 -11.816 1.00 64.56 106 GLY A CA 1
ATOM 837 C C . GLY A 1 106 ? 3.744 4.326 -11.850 1.00 64.56 106 GLY A C 1
ATOM 838 O O . GLY A 1 106 ? 3.045 3.327 -11.967 1.00 64.56 106 GLY A O 1
ATOM 839 N N . TYR A 1 107 ? 3.181 5.547 -11.768 1.00 57.53 107 TYR A N 1
ATOM 840 C CA . TYR A 1 107 ? 1.788 5.806 -12.201 1.00 57.53 107 TYR A CA 1
ATOM 841 C C . TYR A 1 107 ? 1.696 5.633 -13.719 1.00 57.53 107 TYR A C 1
ATOM 843 O O . TYR A 1 107 ? 1.702 6.587 -14.493 1.00 57.53 107 TYR A O 1
ATOM 851 N N . THR A 1 108 ? 1.688 4.380 -14.160 1.00 47.44 108 THR A N 1
ATOM 852 C CA . THR A 1 108 ? 1.375 3.999 -15.531 1.00 47.44 108 THR A CA 1
ATOM 853 C C . THR A 1 108 ? -0.143 3.889 -15.609 1.00 47.44 108 THR A C 1
ATOM 855 O O . THR A 1 108 ? -0.724 2.838 -15.347 1.00 47.44 108 THR A O 1
ATOM 858 N N . ASN A 1 109 ? -0.797 4.991 -15.971 1.00 45.66 109 ASN A N 1
ATOM 859 C CA . ASN A 1 109 ? -2.150 4.928 -16.507 1.00 45.66 109 ASN A CA 1
ATOM 860 C C . ASN A 1 109 ? -2.040 4.458 -17.966 1.00 45.66 109 ASN A C 1
ATOM 862 O O . ASN A 1 109 ? -2.071 5.268 -18.889 1.00 45.66 109 ASN A O 1
ATOM 866 N N . SER A 1 110 ? -1.784 3.163 -18.156 1.00 43.84 110 SER A N 1
ATOM 867 C CA . SER A 1 110 ? -1.766 2.535 -19.477 1.00 43.84 110 SER A CA 1
ATOM 868 C C . SER A 1 110 ? -3.164 2.003 -19.780 1.00 43.84 110 SER A C 1
ATOM 870 O O . SER A 1 110 ? -3.437 0.820 -19.587 1.00 43.84 110 SER A O 1
ATOM 872 N N . TYR A 1 111 ? -4.038 2.902 -20.233 1.00 43.44 111 TYR A N 1
ATOM 873 C CA . TYR A 1 111 ? -5.216 2.569 -21.033 1.00 43.44 111 TYR A CA 1
ATOM 874 C C . TYR A 1 111 ? -5.188 3.398 -22.313 1.00 43.44 111 TYR A C 1
ATOM 876 O O . TYR A 1 111 ? -4.960 4.625 -22.208 1.00 43.44 111 TYR A O 1
#

Secondary structure (DSSP, 8-state):
--THHHHHHHHHHHHHTTS---SHHHHHHHHHHHHHHHHHSHHHHHHHHHHH---TTTHHHHTT-HHHHHHHHHHHHT-HHHHHHHHHHHT--THHHHHHHHHSS------

Sequence (111 aa):
MLCLQLDFFQGLISRMTQGSIKNSDEAETLALEVLQFVLADEVLQGRFMSITGITPTDFRQAVHEKEFLGGVLDFLLGNETDLLKFCEEYQIDPEQPSIARRLLPGYTNSY

Radius of gyration: 13.57 Å; Cα contacts (8 Å, |Δi|>4): 92; chains: 1; bounding box: 28×31×44 Å

pLDDT: mean 77.76, std 16.0, range [35.25, 90.94]

Solvent-accessible surface area (backbone atoms only — not comparable to full-atom values): 6401 Å² total; pe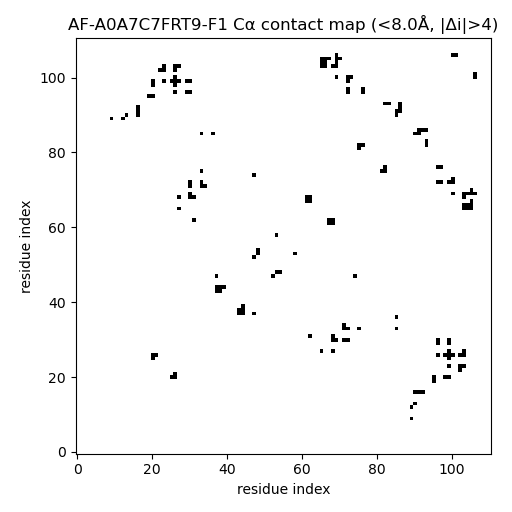r-residue (Å²): 131,74,67,71,62,54,58,61,50,48,65,55,48,69,66,53,58,80,53,83,74,84,48,49,70,54,22,50,51,51,23,53,52,52,44,49,56,33,65,72,35,71,69,48,34,53,50,50,32,70,74,69,68,57,50,90,78,47,47,78,61,42,76,76,33,57,44,50,35,23,51,47,36,47,58,37,70,73,30,66,68,61,37,51,50,48,22,64,77,69,63,36,64,80,64,47,62,61,50,24,37,73,55,31,53,72,78,71,84,83,124